Protein AF-A0A2G9TN13-F1 (afdb_monomer)

Radius of gyration: 23.12 Å; Cα contacts (8 Å, |Δi|>4): 54; chains: 1; bounding box: 39×57×58 Å

pLDDT: mean 75.82, std 17.12, range 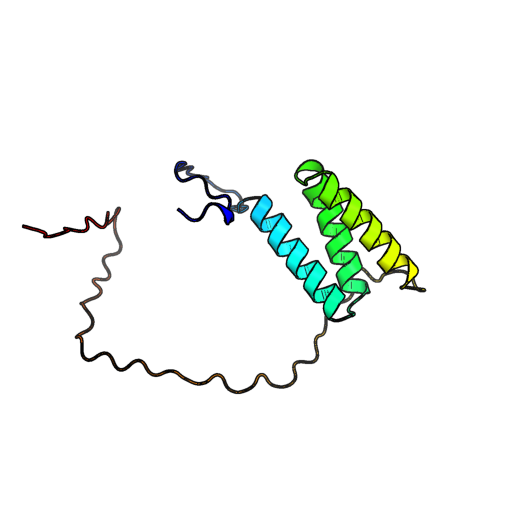[42.62, 96.44]

Solvent-accessible surface area (backbone atoms only — not comparable to full-atom values): 9128 Å² total; per-residue (Å²): 138,72,83,89,69,77,75,73,95,79,74,94,72,88,76,78,92,68,86,83,73,68,63,65,69,58,53,52,49,54,49,50,49,52,21,51,52,27,49,75,67,67,36,57,43,56,18,51,40,41,47,52,50,49,49,74,76,38,52,93,82,44,56,69,70,58,53,52,51,51,52,54,50,47,53,52,53,52,66,71,42,87,58,86,76,54,74,82,66,82,88,80,76,87,76,71,80,75,76,84,76,82,83,81,80,80,88,68,90,67,80,78,74,84,79,79,87,69,93,71,82,81,83,86,76,82,80,79,81,81,89,73,134

Secondary structure (DSSP, 8-state):
--GGG---S-------SS-----HHHHHHHHHHHHHHHHHTT-HHHHHHHHHHHHHHHGGGS-HHHHHHHHHHHHHHHHH--S---TTPPP------PPPPP-------SPPPP-------------------

Organism: Teladorsagia circumcincta (NCBI:txid45464)

Sequence (133 aa):
TLPGYGIKENVREVAQDGVLKGPIQLQIKALHEVYTAASRAELTDAAIRHLCHLIQVYYDDMEPTLANRLFDDLQNLVRIKKTPPQLNQRISVPVEVLPSLAVLQLESSLPRAPIEEDLNDRSTEITVYSGQL

Foldseek 3Di:
DPVVPPDDPDDPDDDPDDPPDPDVVVVLVVLVVQLVVCVVVVVLLSNLLSLVVSCVPCVVVDDPVVNVVSVVVNVVSVVVVPDDRDNPDDDDDPDPDDPDDDDDDDDDPDPDDDDPPDPDDDDDPPPDPPDDD

InterPro domains:
  IPR013935 Trs120/TRAPPC9 [PTHR21512] (1-94)

Nearest PDB structures (foldseek):
  8upa-assembly2_C  TM=8.655E-01  e=6.925E-01  synthetic construct
  5ow5-assembly2_D  TM=5.697E-01  e=2.046E+00  Mus musculus

Structure (mmCIF, N/CA/C/O backbone):
data_AF-A0A2G9TN13-F1
#
_entry.id   AF-A0A2G9TN13-F1
#
loop_
_atom_site.group_PDB
_atom_site.id
_atom_site.type_symbol
_atom_site.label_atom_id
_atom_site.label_alt_id
_atom_site.label_comp_id
_atom_site.label_asym_id
_atom_site.label_entity_id
_atom_site.label_seq_id
_atom_site.pdbx_PDB_ins_code
_atom_site.Cartn_x
_atom_site.Cartn_y
_atom_site.Cartn_z
_atom_site.occupancy
_atom_site.B_iso_or_equiv
_atom_site.auth_seq_id
_atom_site.auth_comp_id
_atom_site.auth_asym_id
_atom_site.auth_atom_id
_atom_site.pdbx_PDB_model_num
ATOM 1 N N . THR A 1 1 ? -5.308 -15.994 25.039 1.00 47.88 1 THR A N 1
ATOM 2 C CA . THR A 1 1 ? -5.814 -14.889 24.200 1.00 47.88 1 THR A CA 1
ATOM 3 C C . THR A 1 1 ? -4.647 -14.289 23.431 1.00 47.88 1 THR A C 1
ATOM 5 O O . THR A 1 1 ? -3.567 -14.189 23.997 1.00 47.88 1 THR A O 1
ATOM 8 N N . LEU A 1 2 ? -4.800 -13.976 22.139 1.00 44.00 2 LEU A N 1
ATOM 9 C CA . LEU A 1 2 ? -3.764 -13.316 21.322 1.00 44.00 2 LEU A CA 1
ATOM 10 C C . LEU A 1 2 ? -4.217 -11.866 21.062 1.00 44.00 2 LEU A C 1
ATOM 12 O O . LEU A 1 2 ? -4.945 -11.618 20.100 1.00 44.00 2 LEU A O 1
ATOM 16 N N . PRO A 1 3 ? -3.821 -10.899 21.915 1.00 53.44 3 PRO A N 1
ATOM 17 C CA . PRO A 1 3 ? -4.345 -9.527 21.900 1.00 53.44 3 PRO A CA 1
ATOM 18 C C . PRO A 1 3 ? -4.043 -8.751 20.609 1.00 53.44 3 PRO A C 1
ATOM 20 O O . PRO A 1 3 ? -4.653 -7.720 20.351 1.00 53.44 3 PRO A O 1
ATOM 23 N N . GLY A 1 4 ? -3.122 -9.247 19.778 1.00 49.56 4 GLY A N 1
ATOM 24 C CA . GLY A 1 4 ? -2.702 -8.601 18.533 1.00 49.56 4 GLY A CA 1
ATOM 25 C C . GLY A 1 4 ? -3.657 -8.756 17.343 1.00 49.56 4 GLY A C 1
ATOM 26 O O . GLY A 1 4 ? -3.375 -8.192 16.290 1.00 49.56 4 GLY A O 1
ATOM 27 N N . TYR A 1 5 ? -4.756 -9.509 17.477 1.00 62.31 5 TYR A N 1
ATOM 28 C CA . TYR A 1 5 ? -5.689 -9.783 16.370 1.00 62.31 5 TYR A CA 1
ATOM 29 C C . TYR A 1 5 ? -7.022 -9.027 16.456 1.00 62.31 5 TYR A C 1
ATOM 31 O O . TYR A 1 5 ? -7.856 -9.167 15.567 1.00 62.31 5 TYR A O 1
ATOM 39 N N . GLY A 1 6 ? -7.245 -8.218 17.499 1.00 57.81 6 GLY A N 1
ATOM 40 C CA . GLY A 1 6 ? -8.431 -7.355 17.591 1.00 57.81 6 GLY A CA 1
ATOM 41 C C . GLY A 1 6 ? -9.776 -8.085 17.719 1.00 57.81 6 GLY A C 1
ATOM 42 O O . GLY A 1 6 ? -10.820 -7.461 17.548 1.00 57.81 6 GLY A O 1
ATOM 43 N N . ILE A 1 7 ? -9.781 -9.384 18.033 1.00 59.34 7 ILE A N 1
ATOM 44 C CA . ILE A 1 7 ? -11.009 -10.155 18.255 1.00 59.34 7 ILE A CA 1
ATOM 45 C C . ILE A 1 7 ? -11.416 -10.006 19.725 1.00 59.34 7 ILE A C 1
ATOM 47 O O . ILE A 1 7 ? -10.721 -10.4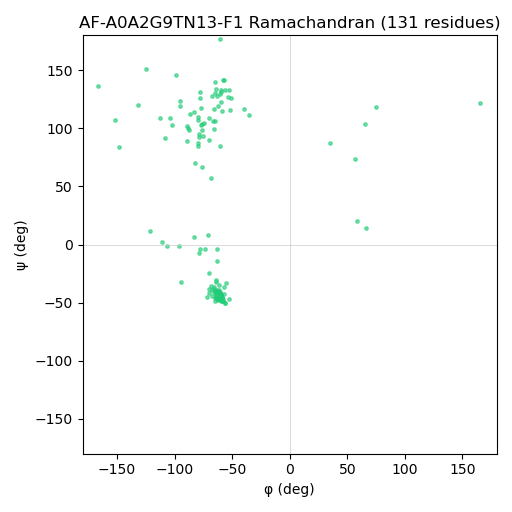89 20.619 1.00 59.34 7 ILE A O 1
ATOM 51 N N . LYS A 1 8 ? -12.538 -9.321 19.981 1.00 59.12 8 LYS A N 1
ATOM 52 C CA . LYS A 1 8 ? -13.179 -9.305 21.303 1.00 59.12 8 LYS A CA 1
ATOM 53 C C . LYS A 1 8 ? -13.954 -10.610 21.478 1.00 59.12 8 LYS A C 1
ATOM 55 O O . LYS A 1 8 ? -14.789 -10.945 20.647 1.00 59.12 8 LYS A O 1
ATOM 60 N N . GLU A 1 9 ? -13.682 -11.329 22.561 1.00 57.03 9 GLU A N 1
ATOM 61 C CA . GLU A 1 9 ? -14.098 -12.725 22.776 1.00 57.03 9 GLU A CA 1
ATOM 62 C C . GLU A 1 9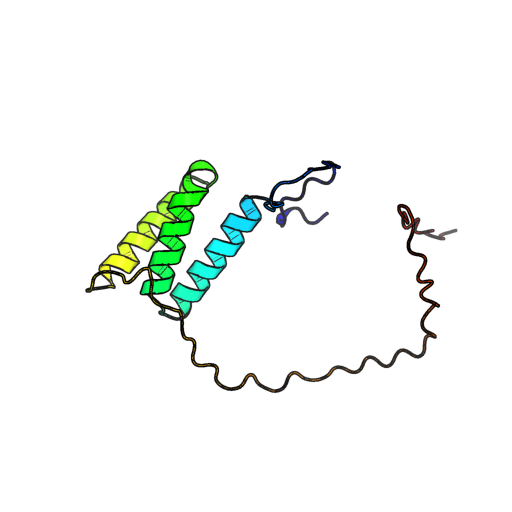 ? -15.602 -12.932 23.033 1.00 57.03 9 GLU A C 1
ATOM 64 O O . GLU A 1 9 ? -16.018 -14.038 23.334 1.00 57.03 9 GLU A O 1
ATOM 69 N N . ASN A 1 10 ? -16.452 -11.913 22.889 1.00 58.41 10 ASN A N 1
ATOM 70 C CA . ASN A 1 10 ? -17.877 -12.035 23.191 1.00 58.41 10 ASN A CA 1
ATOM 71 C C . ASN A 1 10 ? -18.734 -11.133 22.302 1.00 58.41 10 ASN A C 1
ATOM 73 O O . ASN A 1 10 ? -19.115 -10.064 22.761 1.00 58.41 10 ASN A O 1
ATOM 77 N N . VAL A 1 11 ? -19.092 -11.565 21.089 1.00 53.34 11 VAL A N 1
ATOM 78 C CA . VAL A 1 11 ? -20.399 -11.220 20.497 1.00 53.34 11 VAL A CA 1
ATOM 79 C C . VAL A 1 11 ? -20.813 -12.331 19.527 1.00 53.34 11 VAL A C 1
ATOM 81 O O . VAL A 1 11 ? -20.278 -12.459 18.429 1.00 53.34 11 VAL A O 1
ATOM 84 N N . ARG A 1 12 ? -21.796 -13.143 19.927 1.00 53.47 12 ARG A N 1
ATOM 85 C CA . ARG A 1 12 ? -22.652 -13.851 18.970 1.00 53.47 12 ARG A CA 1
ATOM 86 C C . ARG A 1 12 ? -23.544 -12.801 18.312 1.00 53.47 12 ARG A C 1
ATOM 88 O O . ARG A 1 12 ? -24.619 -12.516 18.826 1.00 53.47 12 ARG A O 1
ATOM 95 N N . GLU A 1 13 ? -23.099 -12.217 17.209 1.00 49.72 13 GLU A N 1
ATOM 96 C CA . GLU A 1 13 ? -23.972 -11.425 16.345 1.00 49.72 13 GLU A CA 1
ATOM 97 C C . GLU A 1 13 ? -24.326 -12.273 15.128 1.00 49.72 13 GLU A C 1
ATOM 99 O O . GLU A 1 13 ? -23.527 -12.512 14.225 1.00 49.72 13 GLU A O 1
ATOM 104 N N . VAL A 1 14 ? -25.548 -12.799 15.164 1.00 55.22 14 VAL A N 1
ATOM 105 C CA . VAL A 1 14 ? -26.224 -13.353 13.997 1.00 55.22 14 VAL A CA 1
ATOM 106 C C . VAL A 1 14 ? -26.490 -12.178 13.059 1.00 55.22 14 VAL A C 1
ATOM 108 O O . VAL A 1 14 ? -27.368 -11.366 13.337 1.00 55.22 14 VAL A O 1
ATOM 111 N N . ALA A 1 15 ? -25.738 -12.073 11.965 1.00 45.84 15 ALA A N 1
ATOM 112 C CA . ALA A 1 15 ? -26.031 -11.123 10.898 1.00 45.84 15 ALA A CA 1
ATOM 113 C C . ALA A 1 15 ? -26.653 -11.869 9.713 1.00 45.84 15 ALA A C 1
ATOM 115 O O . ALA A 1 15 ? -26.001 -12.655 9.026 1.00 45.84 15 ALA A O 1
ATOM 116 N N . GLN A 1 16 ? -27.952 -11.631 9.536 1.00 51.72 16 GLN A N 1
ATOM 117 C CA . GLN A 1 16 ? -28.712 -11.931 8.331 1.00 51.72 16 GLN A CA 1
ATOM 118 C C . GLN A 1 16 ? -28.198 -11.070 7.168 1.00 51.72 16 GLN A C 1
ATOM 120 O O . GLN A 1 16 ? -27.901 -9.895 7.354 1.00 51.72 16 GLN A O 1
ATOM 125 N N . ASP A 1 17 ? -28.118 -11.694 5.994 1.00 55.94 17 ASP A N 1
ATOM 126 C CA . ASP A 1 17 ? -28.092 -11.114 4.646 1.00 55.94 17 ASP A CA 1
ATOM 127 C C . ASP A 1 17 ? -27.360 -9.766 4.468 1.00 55.94 17 ASP A C 1
ATOM 129 O O . ASP A 1 17 ? -27.925 -8.676 4.512 1.00 55.94 17 ASP A O 1
ATOM 133 N N . GLY A 1 18 ? -26.054 -9.854 4.232 1.00 48.78 18 GLY A N 1
ATOM 134 C CA . GLY A 1 18 ? -25.188 -8.722 3.928 1.00 48.78 18 GLY A CA 1
ATOM 135 C C . GLY A 1 18 ? -23.747 -9.171 4.082 1.00 48.78 18 GLY A C 1
ATOM 136 O O . GLY A 1 18 ? -23.384 -9.684 5.134 1.00 48.78 18 GLY A O 1
ATOM 137 N N . VAL A 1 19 ? -22.949 -9.060 3.016 1.00 54.66 19 VAL A N 1
ATOM 138 C CA . VAL A 1 19 ? -21.543 -9.499 2.943 1.00 54.66 19 VAL A CA 1
ATOM 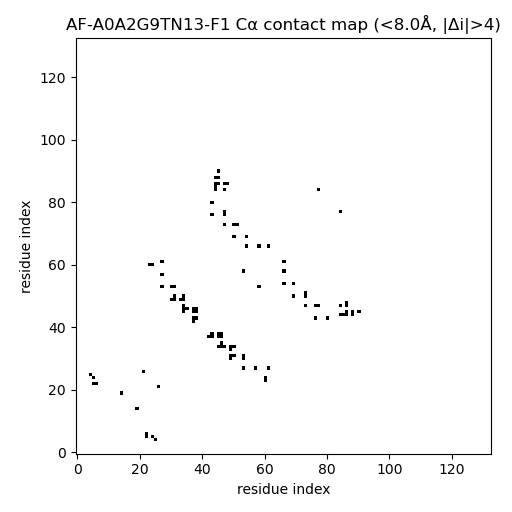139 C C . VAL A 1 19 ? -20.846 -9.287 4.289 1.00 54.66 19 VAL A C 1
ATOM 141 O O . VAL A 1 19 ? -20.659 -8.143 4.699 1.00 54.66 19 VAL A O 1
ATOM 144 N N . LEU A 1 20 ? -20.495 -10.385 4.973 1.00 56.22 20 LEU A N 1
ATOM 145 C CA . LEU A 1 20 ? -19.807 -10.384 6.265 1.00 56.22 20 LEU A CA 1
ATOM 146 C C . LEU A 1 20 ? -18.448 -9.690 6.103 1.00 56.22 20 LEU A C 1
ATOM 148 O O . LEU A 1 20 ? -17.427 -10.324 5.838 1.00 56.22 20 LEU A O 1
ATOM 152 N N . LYS A 1 21 ? -18.430 -8.360 6.204 1.00 60.56 21 LYS A N 1
ATOM 153 C CA . LYS A 1 21 ? -17.200 -7.581 6.256 1.00 60.56 21 LYS A CA 1
ATOM 154 C C . LYS A 1 21 ? -16.505 -7.956 7.560 1.00 60.56 21 LYS A C 1
ATOM 156 O O . LYS A 1 21 ? -17.047 -7.740 8.639 1.00 60.56 21 LYS A O 1
ATOM 161 N N . GLY A 1 22 ? -15.320 -8.555 7.449 1.00 72.44 22 GLY A N 1
ATOM 162 C CA . GLY A 1 22 ? -14.498 -8.896 8.608 1.00 72.44 22 GLY A CA 1
ATOM 163 C C . GLY A 1 22 ? -14.101 -7.654 9.419 1.00 72.44 22 GLY A C 1
ATOM 164 O O . GLY A 1 22 ? -14.392 -6.528 9.012 1.00 72.44 22 GLY A O 1
ATOM 165 N N . PRO A 1 23 ? -13.393 -7.813 10.546 1.00 88.62 23 PRO A N 1
ATOM 166 C CA . PRO A 1 23 ? -12.959 -6.682 11.363 1.00 88.62 23 PRO A CA 1
ATOM 167 C C . PRO A 1 23 ? -12.248 -5.616 10.519 1.00 88.62 23 PRO A C 1
ATOM 169 O O . PRO A 1 23 ? -11.297 -5.929 9.803 1.00 88.62 23 PRO A O 1
ATOM 172 N N . ILE A 1 24 ? -12.698 -4.360 10.583 1.00 89.06 24 ILE A N 1
ATOM 173 C CA . ILE A 1 24 ? -12.205 -3.289 9.698 1.00 89.06 24 ILE A CA 1
ATOM 174 C C . ILE A 1 24 ? -10.688 -3.093 9.800 1.00 89.06 24 ILE A C 1
ATOM 176 O O . ILE A 1 24 ? -10.002 -2.941 8.796 1.00 89.06 24 ILE A O 1
ATOM 180 N N . GLN A 1 25 ? -10.141 -3.245 11.006 1.00 88.88 25 GLN A N 1
ATOM 181 C CA . GLN A 1 25 ? -8.704 -3.176 11.264 1.00 88.88 25 GLN A CA 1
ATOM 182 C C . GLN A 1 25 ? -7.922 -4.300 10.564 1.00 88.88 25 GLN A C 1
ATOM 184 O O . GLN A 1 25 ? -6.799 -4.085 10.110 1.00 88.88 25 GLN A O 1
ATOM 189 N N . LEU A 1 26 ? -8.521 -5.487 10.409 1.00 90.12 26 LEU A N 1
ATOM 190 C CA . LEU A 1 26 ? -7.924 -6.576 9.635 1.00 90.12 26 LEU A CA 1
ATOM 191 C C . LEU A 1 26 ? -7.930 -6.253 8.137 1.00 90.12 26 LEU A C 1
ATOM 193 O O . LEU A 1 26 ? -6.951 -6.542 7.456 1.00 90.12 26 LEU A O 1
ATOM 197 N N . GLN A 1 27 ? -8.993 -5.617 7.636 1.00 92.12 27 GLN A N 1
ATOM 198 C CA . GLN A 1 27 ? -9.074 -5.180 6.237 1.00 92.12 27 GLN A CA 1
ATOM 199 C C . GLN A 1 27 ? -8.024 -4.102 5.927 1.00 92.12 27 GLN A C 1
ATOM 201 O O . GLN A 1 27 ? -7.294 -4.232 4.944 1.00 92.12 27 GLN A O 1
ATOM 206 N N . ILE A 1 28 ? -7.892 -3.096 6.800 1.00 92.06 28 ILE A N 1
ATOM 207 C CA . ILE A 1 28 ? 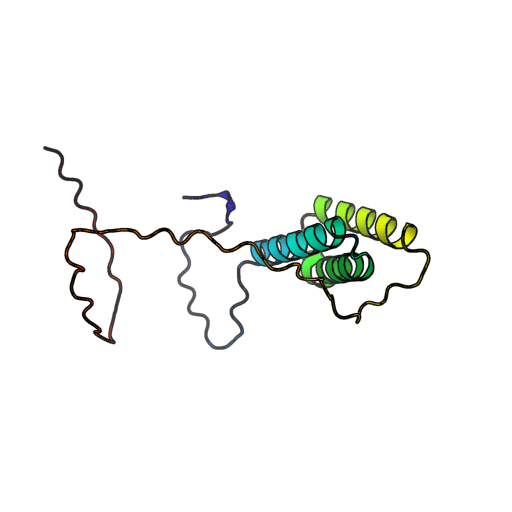-6.860 -2.049 6.716 1.00 92.06 28 ILE A CA 1
ATOM 208 C C . ILE A 1 28 ? -5.468 -2.684 6.690 1.00 92.06 28 ILE A C 1
ATOM 210 O O . ILE A 1 28 ? -4.671 -2.389 5.799 1.00 92.06 28 ILE A O 1
ATOM 214 N N . LYS A 1 29 ? -5.183 -3.596 7.629 1.00 92.38 29 LYS A N 1
ATOM 215 C CA . LYS A 1 29 ? -3.882 -4.265 7.719 1.00 92.38 29 LYS A CA 1
ATOM 216 C C . LYS A 1 29 ? -3.579 -5.112 6.482 1.00 92.38 29 LYS A C 1
ATOM 218 O O . LYS A 1 29 ? -2.497 -4.983 5.918 1.00 92.38 29 LYS A O 1
ATOM 223 N N . ALA A 1 30 ? -4.532 -5.926 6.032 1.00 91.81 30 ALA A N 1
ATOM 224 C CA . ALA A 1 30 ? -4.366 -6.757 4.843 1.00 91.81 30 ALA A CA 1
ATOM 225 C C . ALA A 1 30 ? -4.092 -5.902 3.596 1.00 91.81 30 ALA A C 1
ATOM 227 O O . ALA A 1 30 ? -3.174 -6.183 2.828 1.00 91.81 30 ALA A O 1
ATOM 228 N N . LEU A 1 31 ? -4.840 -4.811 3.414 1.00 93.25 31 LEU A N 1
ATOM 229 C CA . LEU A 1 31 ? -4.643 -3.916 2.277 1.00 93.25 31 LEU A CA 1
ATOM 230 C C . LEU A 1 31 ? -3.312 -3.146 2.366 1.00 93.25 31 LEU A C 1
ATOM 232 O O . LEU A 1 31 ? -2.644 -2.954 1.348 1.00 93.25 31 LEU A O 1
ATOM 236 N N . HIS A 1 32 ? -2.883 -2.767 3.571 1.00 94.88 32 HIS A N 1
ATOM 237 C CA . HIS A 1 32 ? -1.565 -2.175 3.804 1.00 94.88 32 HIS A CA 1
ATOM 238 C C . HIS A 1 32 ? -0.425 -3.149 3.467 1.00 94.88 32 HIS A C 1
ATOM 240 O O . HIS A 1 32 ? 0.590 -2.750 2.890 1.00 94.88 32 HIS A O 1
ATOM 246 N N . GLU A 1 33 ? -0.578 -4.435 3.787 1.00 95.50 33 GLU A N 1
ATOM 247 C CA . GLU A 1 33 ? 0.384 -5.474 3.406 1.00 95.50 33 GLU A CA 1
ATOM 248 C C . GLU A 1 33 ? 0.462 -5.641 1.883 1.00 95.50 33 GLU A C 1
ATOM 250 O O . GLU A 1 33 ? 1.566 -5.713 1.342 1.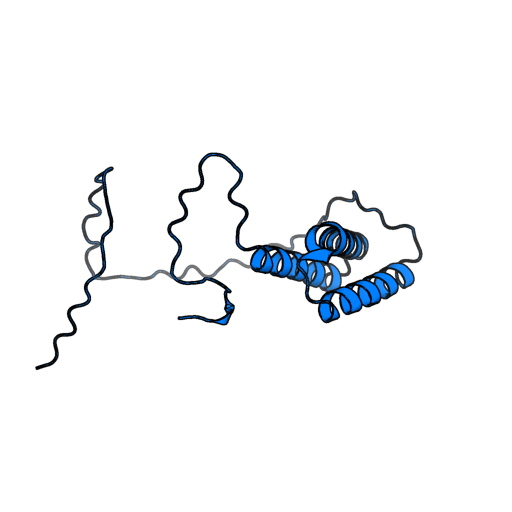00 95.50 33 GLU A O 1
ATOM 255 N N . VAL A 1 34 ? -0.674 -5.598 1.174 1.00 94.69 34 VAL A N 1
ATOM 256 C CA . VAL A 1 34 ? -0.708 -5.616 -0.302 1.00 94.69 34 VAL A CA 1
ATOM 257 C C . VAL A 1 34 ? 0.021 -4.406 -0.892 1.00 94.69 34 VAL A C 1
ATOM 259 O O . VAL A 1 34 ? 0.848 -4.566 -1.791 1.00 94.69 34 VAL A O 1
ATOM 262 N N . TYR A 1 35 ? -0.229 -3.204 -0.364 1.00 94.88 35 TYR A N 1
ATOM 263 C CA . TYR A 1 35 ? 0.526 -2.000 -0.728 1.00 94.88 35 TYR A CA 1
ATOM 264 C C . TYR A 1 35 ? 2.035 -2.195 -0.503 1.00 94.88 35 TYR A C 1
ATOM 266 O O . TYR A 1 35 ? 2.837 -1.972 -1.412 1.00 94.88 35 TYR A O 1
ATOM 274 N N . THR A 1 36 ? 2.419 -2.661 0.687 1.00 95.38 36 THR A N 1
ATOM 275 C CA . THR A 1 36 ? 3.824 -2.857 1.068 1.00 95.38 36 THR A CA 1
ATOM 276 C C . THR A 1 36 ? 4.507 -3.866 0.144 1.00 95.38 36 THR A C 1
ATOM 278 O O . THR A 1 36 ? 5.638 -3.645 -0.288 1.00 95.38 36 THR A O 1
ATOM 281 N N . ALA A 1 37 ? 3.822 -4.960 -0.196 1.00 94.56 37 ALA A N 1
ATOM 282 C CA . ALA A 1 37 ? 4.318 -5.969 -1.122 1.00 94.56 37 ALA A CA 1
ATOM 283 C C . ALA A 1 37 ? 4.502 -5.404 -2.538 1.00 94.56 37 ALA A C 1
ATOM 285 O O . ALA A 1 37 ? 5.560 -5.597 -3.133 1.00 94.56 37 ALA A O 1
ATOM 286 N N . ALA A 1 38 ? 3.522 -4.654 -3.055 1.00 93.06 38 ALA A N 1
ATOM 287 C CA . ALA A 1 38 ? 3.621 -4.009 -4.365 1.00 93.06 38 ALA A CA 1
ATOM 288 C C . ALA A 1 38 ? 4.771 -2.991 -4.424 1.00 93.06 38 ALA A C 1
ATOM 290 O O . ALA A 1 38 ? 5.501 -2.946 -5.412 1.00 93.06 38 ALA A O 1
ATOM 291 N N . SER A 1 39 ? 4.959 -2.215 -3.352 1.00 93.25 39 SER A N 1
ATOM 292 C CA . SER A 1 39 ? 6.060 -1.256 -3.220 1.00 93.25 39 SER A CA 1
ATOM 293 C C . SER A 1 39 ? 7.424 -1.958 -3.236 1.00 93.25 39 SER A C 1
ATOM 295 O O . SER A 1 39 ? 8.306 -1.581 -4.005 1.00 93.25 39 SER A O 1
ATOM 297 N N . ARG A 1 40 ? 7.574 -3.052 -2.474 1.00 94.06 40 ARG A N 1
ATOM 298 C CA . ARG A 1 40 ? 8.799 -3.877 -2.453 1.00 94.06 40 ARG A CA 1
ATOM 299 C C . ARG A 1 40 ? 9.097 -4.564 -3.783 1.00 94.06 40 ARG A C 1
ATOM 301 O O . ARG A 1 40 ? 10.259 -4.791 -4.087 1.00 94.06 40 ARG A O 1
ATOM 308 N N . ALA A 1 41 ? 8.064 -4.902 -4.549 1.00 91.44 41 ALA A N 1
ATOM 309 C CA . ALA A 1 41 ? 8.193 -5.483 -5.881 1.00 91.44 41 ALA A CA 1
ATOM 310 C C . ALA A 1 41 ? 8.420 -4.429 -6.984 1.00 91.44 41 ALA A C 1
ATOM 312 O O . ALA A 1 41 ? 8.373 -4.772 -8.162 1.00 91.44 41 ALA A O 1
ATOM 313 N N . GLU A 1 42 ? 8.602 -3.153 -6.620 1.00 90.94 42 GLU A N 1
ATOM 314 C CA . GLU A 1 42 ? 8.784 -2.024 -7.545 1.00 90.94 42 GLU A CA 1
ATOM 315 C C . GLU A 1 42 ? 7.617 -1.831 -8.535 1.00 90.94 42 GLU A C 1
ATOM 317 O O . GLU A 1 42 ? 7.725 -1.140 -9.549 1.00 90.94 42 GLU A O 1
ATOM 322 N N . LEU A 1 43 ? 6.442 -2.376 -8.212 1.00 91.38 43 LEU A N 1
ATOM 323 C CA . LEU A 1 43 ? 5.223 -2.228 -9.001 1.00 91.38 43 LEU A CA 1
ATOM 324 C C . LEU A 1 43 ? 4.553 -0.889 -8.668 1.00 91.38 43 LEU A C 1
ATOM 326 O O . LEU A 1 43 ? 3.501 -0.842 -8.027 1.00 91.38 43 LEU A O 1
ATOM 330 N N . THR A 1 44 ? 5.170 0.219 -9.090 1.00 91.81 44 THR A N 1
ATOM 331 C CA . THR A 1 44 ? 4.796 1.579 -8.659 1.00 91.81 44 THR A CA 1
ATOM 332 C C . THR A 1 44 ? 3.330 1.922 -8.945 1.00 91.81 44 THR A C 1
ATOM 334 O O . THR A 1 44 ? 2.645 2.465 -8.080 1.00 91.81 44 THR A O 1
ATOM 337 N N . ASP A 1 45 ? 2.811 1.570 -10.126 1.00 90.81 45 ASP A N 1
ATOM 338 C CA . ASP A 1 45 ? 1.403 1.791 -10.494 1.00 90.81 45 ASP A CA 1
ATOM 339 C C . ASP A 1 45 ? 0.423 1.050 -9.572 1.00 90.81 45 ASP A C 1
ATOM 341 O O . ASP A 1 45 ? -0.621 1.588 -9.196 1.00 90.81 45 ASP A O 1
ATOM 345 N N . ALA A 1 46 ? 0.769 -0.178 -9.182 1.00 91.62 46 ALA A N 1
ATOM 346 C CA . ALA A 1 46 ? -0.028 -0.972 -8.258 1.00 91.62 46 ALA A CA 1
ATOM 347 C C . ALA A 1 46 ? 0.060 -0.416 -6.834 1.00 91.62 46 ALA A C 1
ATOM 349 O O . ALA A 1 46 ? -0.970 -0.248 -6.187 1.00 91.62 46 ALA A O 1
ATOM 350 N N . ALA A 1 47 ? 1.263 -0.071 -6.366 1.00 94.56 47 ALA A N 1
ATOM 351 C CA . ALA A 1 47 ? 1.473 0.507 -5.042 1.00 94.56 47 ALA A CA 1
ATOM 352 C C . ALA A 1 47 ? 0.668 1.804 -4.858 1.00 94.56 47 ALA A C 1
ATOM 354 O O . ALA A 1 47 ? -0.083 1.919 -3.891 1.00 94.56 47 ALA A O 1
ATOM 355 N N . ILE A 1 48 ? 0.736 2.727 -5.829 1.00 94.19 48 ILE A N 1
ATOM 356 C CA . ILE A 1 48 ? -0.046 3.975 -5.820 1.00 94.19 48 ILE A CA 1
ATOM 357 C C . ILE A 1 48 ? -1.544 3.672 -5.770 1.00 94.19 48 ILE A C 1
ATOM 359 O O . ILE A 1 48 ? -2.265 4.246 -4.961 1.00 94.19 48 ILE A O 1
ATOM 363 N N . ARG A 1 49 ? -2.024 2.740 -6.596 1.00 93.69 49 ARG A N 1
ATOM 364 C CA . ARG A 1 49 ? -3.441 2.361 -6.631 1.00 93.69 49 ARG A CA 1
ATOM 365 C C . ARG A 1 49 ? -3.928 1.781 -5.309 1.00 93.69 49 ARG A C 1
ATOM 367 O O . ARG A 1 49 ? -4.989 2.179 -4.835 1.00 93.69 49 ARG A O 1
ATOM 374 N N . HIS A 1 50 ? -3.178 0.848 -4.725 1.00 94.56 50 HIS A N 1
ATOM 375 C CA . HIS A 1 50 ? -3.532 0.239 -3.443 1.00 94.56 50 HIS A CA 1
ATOM 376 C C . HIS A 1 50 ? -3.542 1.275 -2.324 1.00 94.56 50 HIS A C 1
ATOM 378 O O . HIS A 1 50 ? -4.457 1.273 -1.505 1.00 94.56 50 HIS A O 1
ATOM 384 N N . LEU A 1 51 ? -2.584 2.199 -2.336 1.00 95.12 51 LEU A N 1
ATOM 385 C CA . LEU A 1 51 ? -2.490 3.250 -1.338 1.00 95.12 51 LEU A CA 1
ATOM 386 C C . LEU A 1 51 ? -3.613 4.294 -1.484 1.00 95.12 51 LEU A C 1
ATOM 388 O O . LEU A 1 51 ? -4.242 4.649 -0.490 1.00 95.12 51 LEU A O 1
ATOM 392 N N . CYS A 1 52 ? -3.960 4.704 -2.711 1.00 94.19 52 CYS A N 1
ATOM 393 C CA . CYS A 1 52 ? -5.136 5.546 -2.956 1.00 94.19 52 CYS A CA 1
ATOM 394 C C . CYS A 1 52 ? -6.429 4.867 -2.490 1.00 94.19 52 CYS A C 1
ATOM 396 O O . CYS A 1 52 ? -7.253 5.512 -1.850 1.00 94.19 52 CYS A O 1
ATOM 398 N N . HIS A 1 53 ? -6.599 3.574 -2.778 1.00 93.94 53 HIS A N 1
ATOM 399 C CA . HIS A 1 53 ? -7.776 2.826 -2.339 1.00 93.94 53 HIS A CA 1
ATOM 400 C C . HIS A 1 53 ? -7.858 2.732 -0.810 1.00 93.94 53 HIS A C 1
ATOM 402 O O . HIS A 1 53 ? -8.924 2.947 -0.238 1.00 93.94 53 HIS A O 1
ATOM 408 N N . LEU A 1 54 ? -6.729 2.455 -0.153 1.00 94.44 54 LEU A N 1
ATOM 409 C CA . LEU A 1 54 ? -6.633 2.360 1.301 1.00 94.44 54 LEU A CA 1
ATOM 410 C C . LEU A 1 54 ? -7.050 3.671 1.978 1.00 94.44 54 LEU A C 1
ATOM 412 O O . LEU A 1 54 ? -7.892 3.649 2.871 1.00 94.44 54 LEU A O 1
ATOM 416 N N . ILE A 1 55 ? -6.520 4.804 1.511 1.00 94.50 55 ILE A N 1
ATOM 417 C CA . ILE A 1 55 ? -6.894 6.126 2.026 1.00 94.50 55 ILE A CA 1
ATOM 418 C C . ILE A 1 55 ? -8.368 6.415 1.717 1.00 94.50 55 ILE A C 1
ATOM 420 O O . ILE A 1 55 ? -9.117 6.778 2.611 1.00 94.50 55 ILE A O 1
ATOM 424 N N . GLN A 1 56 ? -8.816 6.218 0.475 1.00 93.31 56 GLN A N 1
ATOM 425 C CA . GLN A 1 56 ? -10.174 6.587 0.064 1.00 93.31 56 GLN A CA 1
ATOM 426 C C . GLN A 1 56 ? -11.268 5.837 0.835 1.00 93.31 56 GLN A C 1
ATOM 428 O O . GLN A 1 56 ? -12.335 6.399 1.065 1.00 93.31 56 GLN A O 1
ATOM 433 N N . VAL A 1 57 ? -11.030 4.572 1.185 1.00 93.06 57 VAL A N 1
ATOM 434 C CA . VAL A 1 57 ? -12.050 3.721 1.814 1.00 93.06 57 VAL A CA 1
ATOM 435 C C . VAL A 1 57 ? -11.971 3.735 3.337 1.00 93.06 57 VAL A C 1
ATOM 437 O O . VAL A 1 57 ? -13.009 3.605 3.974 1.00 93.06 57 VAL A O 1
ATOM 440 N N . TYR A 1 58 ? -10.777 3.886 3.917 1.00 94.06 58 TYR A N 1
ATOM 441 C CA . TYR A 1 58 ? -10.564 3.666 5.352 1.00 94.06 58 TYR A CA 1
ATOM 442 C C . TYR A 1 58 ? -10.014 4.879 6.109 1.00 94.06 58 TYR A C 1
ATOM 444 O O . TYR A 1 58 ? -9.598 4.718 7.251 1.00 94.06 58 TYR A O 1
ATOM 452 N N . TYR A 1 59 ? -9.981 6.076 5.511 1.00 93.88 59 TYR A N 1
ATOM 453 C CA . TYR A 1 59 ? -9.432 7.274 6.165 1.00 93.88 59 TYR A CA 1
ATOM 454 C C . TYR A 1 59 ? -10.038 7.538 7.552 1.00 93.88 59 TYR A C 1
ATOM 456 O O . TYR A 1 59 ? -9.291 7.751 8.504 1.00 93.88 59 TYR A O 1
ATOM 464 N N . ASP A 1 60 ? -11.365 7.461 7.675 1.00 93.25 60 ASP A N 1
ATOM 465 C CA . ASP A 1 60 ? -12.078 7.759 8.925 1.00 93.25 60 ASP A CA 1
ATOM 466 C C . ASP A 1 60 ? -11.838 6.705 10.023 1.00 93.25 60 ASP A C 1
ATOM 468 O O . ASP A 1 60 ? -11.923 7.007 11.213 1.00 93.25 60 ASP A O 1
ATOM 472 N N . ASP A 1 61 ? -11.497 5.475 9.632 1.00 90.44 61 ASP A N 1
ATOM 473 C CA . ASP A 1 61 ? -11.256 4.337 10.529 1.00 90.44 61 ASP A CA 1
ATOM 474 C C . ASP A 1 61 ? -9.766 4.129 10.862 1.00 90.44 61 ASP A C 1
ATOM 476 O O . ASP A 1 61 ? -9.394 3.199 11.593 1.00 90.44 61 ASP A O 1
ATOM 480 N N . MET A 1 62 ? -8.894 4.968 10.299 1.00 90.44 62 MET A N 1
ATOM 481 C CA . MET A 1 62 ? -7.446 4.854 10.403 1.00 90.44 62 MET A CA 1
ATOM 482 C C . MET A 1 62 ? -6.875 5.783 11.474 1.00 90.44 62 MET A C 1
ATOM 484 O O . MET A 1 62 ? -7.330 6.907 11.672 1.00 90.44 62 MET A O 1
ATOM 488 N N . GLU A 1 63 ? -5.808 5.341 12.146 1.00 90.94 63 GLU A N 1
ATOM 489 C CA . GLU A 1 63 ? -5.062 6.222 13.043 1.00 90.94 63 GLU A CA 1
ATOM 490 C C . GLU A 1 63 ? -4.496 7.431 12.264 1.00 90.94 63 GLU A C 1
ATOM 492 O O . GLU A 1 63 ? -3.847 7.235 11.229 1.00 90.94 63 GLU A O 1
ATOM 497 N N . PRO A 1 64 ? -4.643 8.675 12.765 1.00 92.12 64 PRO A N 1
ATOM 498 C CA . PRO A 1 64 ? -4.150 9.866 12.073 1.00 92.12 64 PRO A CA 1
ATOM 499 C C . PRO A 1 64 ? -2.657 9.812 11.733 1.00 92.12 64 PRO A C 1
ATOM 501 O O . PRO A 1 64 ? -2.226 10.331 10.704 1.00 92.12 64 PRO A O 1
ATOM 504 N N . THR A 1 65 ? -1.842 9.173 12.578 1.00 93.44 65 THR A N 1
ATOM 505 C CA . THR A 1 65 ? -0.402 9.034 12.321 1.00 93.44 65 THR A CA 1
ATOM 506 C C . THR A 1 65 ? -0.122 8.121 11.126 1.00 93.44 65 THR A C 1
ATOM 508 O O . THR A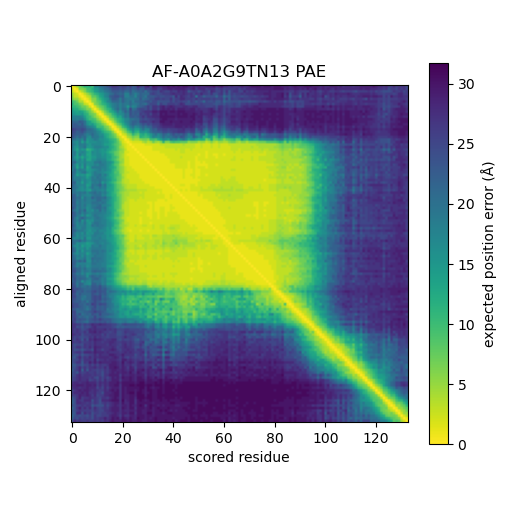 1 65 ? 0.751 8.437 10.317 1.00 93.44 65 THR A O 1
ATOM 511 N N . LEU A 1 66 ? -0.880 7.030 10.973 1.00 91.19 66 LEU A N 1
ATOM 512 C CA . LEU A 1 66 ? -0.779 6.128 9.832 1.00 91.19 66 LEU A CA 1
ATOM 513 C C . LEU A 1 66 ? -1.255 6.823 8.555 1.00 91.19 66 LEU A C 1
ATOM 515 O O . LEU A 1 66 ? -0.554 6.766 7.549 1.00 91.19 66 LEU A O 1
ATOM 519 N N . ALA A 1 67 ? -2.377 7.544 8.610 1.00 92.81 67 ALA A N 1
ATOM 520 C CA . ALA A 1 67 ? -2.893 8.283 7.461 1.00 92.81 67 ALA A CA 1
ATOM 521 C C . ALA A 1 67 ? -1.871 9.304 6.932 1.00 92.81 67 ALA A C 1
ATOM 523 O O . ALA A 1 67 ? -1.588 9.323 5.736 1.00 92.81 67 ALA A O 1
ATOM 524 N N . ASN A 1 68 ? -1.252 10.090 7.821 1.00 94.62 68 ASN A N 1
ATOM 525 C CA . ASN A 1 68 ? -0.206 11.047 7.443 1.00 94.62 68 ASN A CA 1
ATOM 526 C C . ASN A 1 68 ? 0.992 10.363 6.768 1.00 94.62 68 ASN A C 1
ATOM 528 O O . ASN A 1 68 ? 1.426 10.803 5.707 1.00 94.62 68 ASN A O 1
ATOM 532 N N . ARG A 1 69 ? 1.466 9.237 7.320 1.00 95.56 69 ARG A N 1
ATOM 533 C CA . ARG A 1 69 ? 2.548 8.455 6.697 1.00 95.56 69 ARG A CA 1
ATOM 534 C C . ARG A 1 69 ? 2.170 7.949 5.307 1.00 95.56 69 ARG A C 1
ATOM 536 O O . ARG A 1 69 ? 2.993 8.007 4.402 1.00 95.56 69 ARG A O 1
ATOM 543 N N . LEU A 1 70 ? 0.933 7.487 5.116 1.00 94.75 70 LEU A N 1
ATOM 544 C CA . LEU A 1 70 ? 0.471 7.041 3.801 1.00 94.75 70 LEU A CA 1
ATOM 545 C C . LEU A 1 70 ? 0.405 8.195 2.794 1.00 94.75 70 LEU A C 1
ATOM 547 O O . LEU A 1 70 ? 0.735 7.995 1.628 1.00 94.75 70 LEU A O 1
ATOM 551 N N . PHE A 1 71 ? 0.030 9.407 3.214 1.00 96.12 71 PHE A N 1
ATOM 552 C CA . PHE A 1 71 ? 0.103 10.577 2.334 1.00 96.12 71 PHE A CA 1
ATOM 553 C C . PHE A 1 71 ? 1.541 10.921 1.938 1.00 96.12 71 PHE A C 1
ATOM 555 O O . PHE A 1 71 ? 1.787 11.198 0.761 1.00 96.12 71 PHE A O 1
ATOM 562 N N . ASP A 1 72 ? 2.488 10.860 2.875 1.00 96.44 72 ASP A N 1
ATOM 563 C CA . ASP A 1 72 ? 3.910 11.073 2.580 1.00 96.44 72 ASP A CA 1
ATOM 564 C C . ASP A 1 72 ? 4.436 10.018 1.592 1.00 96.44 72 ASP A C 1
ATOM 566 O O . ASP A 1 72 ? 5.095 10.345 0.599 1.00 96.44 72 ASP A O 1
ATOM 570 N N . ASP A 1 73 ? 4.083 8.749 1.806 1.00 95.06 73 ASP A N 1
ATOM 571 C CA . ASP A 1 73 ? 4.403 7.647 0.899 1.00 95.06 73 ASP A CA 1
ATOM 572 C C . ASP A 1 73 ? 3.805 7.868 -0.500 1.00 95.06 73 ASP A C 1
ATOM 574 O O . ASP A 1 73 ? 4.497 7.683 -1.506 1.00 95.06 73 ASP A O 1
ATOM 578 N N . LEU A 1 74 ? 2.550 8.332 -0.589 1.00 94.19 74 LEU A N 1
ATOM 579 C CA . LEU A 1 74 ? 1.904 8.656 -1.863 1.00 94.19 74 LEU A CA 1
ATOM 580 C C . LEU A 1 74 ? 2.675 9.732 -2.621 1.00 94.19 74 LEU A C 1
ATOM 582 O O . LEU A 1 74 ? 2.952 9.577 -3.812 1.00 94.19 74 LEU A O 1
ATOM 586 N N . GLN A 1 75 ? 3.028 10.821 -1.934 1.00 93.62 75 GLN A N 1
ATOM 587 C CA . GLN A 1 75 ? 3.787 11.918 -2.528 1.00 93.62 75 GLN A CA 1
ATOM 588 C C . GLN A 1 75 ? 5.144 11.430 -3.037 1.00 93.62 75 GLN A C 1
ATOM 590 O O . GLN A 1 75 ? 5.547 11.770 -4.153 1.00 93.62 75 GLN A O 1
ATOM 595 N N . ASN A 1 76 ? 5.823 10.587 -2.258 1.00 93.94 76 ASN A N 1
ATOM 596 C CA . ASN A 1 76 ? 7.098 10.001 -2.651 1.00 93.94 76 ASN A CA 1
ATOM 597 C C . ASN A 1 76 ? 6.961 9.118 -3.898 1.00 93.94 76 ASN A C 1
ATOM 599 O O . ASN A 1 76 ? 7.726 9.296 -4.850 1.00 93.94 76 ASN A O 1
ATOM 603 N N . LEU A 1 77 ? 5.971 8.223 -3.937 1.00 91.88 77 LEU A N 1
ATOM 604 C CA . LEU A 1 77 ? 5.738 7.328 -5.075 1.00 91.88 77 LEU A CA 1
ATOM 605 C C . LEU A 1 77 ? 5.360 8.093 -6.344 1.00 91.88 77 LEU A C 1
ATOM 607 O O . LEU A 1 77 ? 5.902 7.814 -7.414 1.00 91.88 77 LEU A O 1
ATOM 611 N N . VAL A 1 78 ? 4.482 9.092 -6.234 1.00 90.44 78 VAL A N 1
ATOM 612 C CA . VAL A 1 78 ? 4.093 9.943 -7.368 1.00 90.44 78 VAL A CA 1
ATOM 613 C C . VAL A 1 78 ? 5.279 10.772 -7.862 1.00 90.44 78 VAL A C 1
ATOM 615 O O . VAL A 1 78 ? 5.460 10.907 -9.066 1.00 90.44 78 VAL A O 1
ATOM 618 N N . ARG A 1 79 ? 6.142 11.274 -6.970 1.00 90.56 79 ARG A N 1
ATOM 619 C CA . ARG A 1 79 ? 7.352 12.012 -7.367 1.00 90.56 79 ARG A CA 1
ATOM 620 C C . ARG A 1 79 ? 8.356 11.128 -8.109 1.00 90.56 79 ARG A C 1
ATOM 622 O O . ARG A 1 79 ? 8.976 11.583 -9.069 1.00 90.56 79 ARG A O 1
ATOM 629 N N . ILE A 1 80 ? 8.539 9.883 -7.662 1.00 88.44 80 ILE A N 1
ATOM 630 C CA . ILE A 1 80 ? 9.398 8.899 -8.342 1.00 88.44 80 ILE A CA 1
ATOM 631 C C . ILE A 1 80 ? 8.825 8.585 -9.727 1.00 88.44 80 ILE A C 1
ATOM 633 O O . ILE A 1 80 ? 9.556 8.493 -10.719 1.00 88.44 80 ILE A O 1
ATOM 637 N N . LYS A 1 81 ? 7.500 8.469 -9.806 1.00 83.25 81 LYS A N 1
ATOM 638 C CA . LYS A 1 81 ? 6.788 8.174 -11.036 1.00 83.25 81 LYS A CA 1
ATOM 639 C C . LYS A 1 81 ? 6.646 9.421 -11.910 1.00 83.25 81 LYS A C 1
ATOM 641 O O . LYS A 1 81 ? 5.672 10.157 -11.861 1.00 83.25 81 LYS A O 1
ATOM 646 N N . LYS A 1 82 ? 7.609 9.611 -12.811 1.00 77.56 82 LYS A N 1
ATOM 647 C CA . LYS A 1 82 ? 7.641 10.722 -13.785 1.00 77.56 82 LYS A CA 1
ATOM 648 C C . LYS A 1 82 ? 6.487 10.722 -14.805 1.00 77.56 82 LYS A C 1
ATOM 650 O O . LYS A 1 82 ? 6.415 11.623 -15.635 1.00 77.56 82 LYS A O 1
ATOM 655 N N . THR A 1 83 ? 5.620 9.710 -14.785 1.00 82.38 83 THR A N 1
ATOM 656 C CA . THR A 1 83 ? 4.481 9.548 -15.694 1.00 82.38 83 THR A CA 1
ATOM 657 C C . THR A 1 83 ? 3.176 9.384 -14.914 1.00 82.38 83 THR A C 1
ATOM 659 O O . THR A 1 83 ? 3.189 8.830 -13.811 1.00 82.38 83 THR A O 1
ATOM 662 N N . PRO A 1 84 ? 2.025 9.795 -15.479 1.00 80.50 84 PRO A N 1
ATOM 663 C CA . PRO A 1 84 ? 0.733 9.612 -14.826 1.00 80.50 84 PRO A CA 1
ATOM 664 C C . PRO A 1 84 ? 0.504 8.145 -14.408 1.00 80.50 84 PRO A C 1
ATOM 666 O O . PRO A 1 84 ? 0.792 7.237 -15.195 1.00 80.50 84 PRO A O 1
ATOM 669 N N . PRO A 1 85 ? 0.046 7.867 -13.175 1.00 79.00 85 PRO A N 1
ATOM 670 C CA . PRO A 1 85 ? -0.253 6.510 -12.725 1.00 79.00 85 PRO A CA 1
ATOM 671 C C . PRO A 1 85 ? -1.418 5.872 -13.496 1.00 79.00 85 PRO A C 1
ATOM 673 O O . PRO A 1 85 ? -2.491 6.453 -13.629 1.00 79.00 85 PRO A O 1
ATOM 676 N N . GLN A 1 86 ? -1.206 4.650 -13.989 1.00 82.56 86 GLN A N 1
ATOM 677 C CA . GLN A 1 86 ? -2.201 3.793 -14.627 1.00 82.56 86 GLN A CA 1
ATOM 678 C C . GLN A 1 86 ? -2.890 2.918 -13.572 1.00 82.56 86 GLN A C 1
ATOM 680 O O . GLN A 1 86 ? -2.510 1.782 -13.263 1.00 82.56 86 GLN A O 1
ATOM 685 N N . LEU A 1 87 ? -3.965 3.460 -13.006 1.00 80.19 87 LEU A N 1
ATOM 686 C CA . LEU A 1 87 ? -4.694 2.840 -11.897 1.00 80.19 87 LEU A CA 1
ATOM 687 C C . LEU A 1 87 ? -5.553 1.627 -12.300 1.00 80.19 87 LEU A C 1
ATOM 689 O O . LEU A 1 87 ? -6.117 0.973 -11.434 1.00 80.19 87 LEU A O 1
ATOM 693 N N . ASN A 1 88 ? -5.640 1.286 -13.582 1.00 78.12 88 ASN A N 1
ATOM 694 C CA . ASN A 1 88 ? -6.403 0.146 -14.103 1.00 78.12 88 ASN A CA 1
ATOM 695 C C . ASN A 1 88 ? -5.519 -0.984 -14.665 1.00 78.12 88 ASN A C 1
ATOM 697 O O . ASN A 1 88 ? -6.035 -1.978 -15.174 1.00 78.12 88 ASN A O 1
ATOM 701 N N . GLN A 1 89 ? -4.192 -0.854 -14.587 1.00 75.62 89 GLN A N 1
ATOM 702 C CA . GLN A 1 89 ? -3.266 -1.849 -15.123 1.00 75.62 89 GLN A CA 1
ATOM 703 C C . GLN A 1 89 ? -3.341 -3.171 -14.338 1.00 75.62 89 GLN A C 1
ATOM 705 O O . GLN A 1 89 ? -3.191 -3.188 -13.110 1.00 75.62 89 GLN A O 1
ATOM 710 N N . ARG A 1 90 ? -3.521 -4.298 -15.042 1.00 73.88 90 ARG A N 1
ATOM 711 C CA . ARG A 1 90 ? -3.419 -5.633 -14.431 1.00 73.88 90 ARG A CA 1
ATOM 712 C C . ARG A 1 90 ? -1.996 -5.879 -13.935 1.00 73.88 90 ARG A C 1
ATOM 714 O O . ARG A 1 90 ? -1.034 -5.632 -14.655 1.00 73.88 90 ARG A O 1
ATOM 721 N N . ILE A 1 91 ? -1.884 -6.386 -12.712 1.00 71.38 91 ILE A N 1
ATOM 722 C CA . ILE A 1 91 ? -0.604 -6.777 -12.125 1.00 71.38 91 ILE A CA 1
ATOM 723 C C . ILE A 1 91 ? -0.201 -8.114 -12.750 1.00 71.38 91 ILE A C 1
ATOM 725 O O . ILE A 1 91 ? -0.919 -9.100 -12.600 1.00 71.38 91 ILE A O 1
ATOM 729 N N . SER A 1 92 ? 0.919 -8.134 -13.471 1.00 71.31 92 SER A N 1
ATOM 730 C CA . SER A 1 92 ? 1.507 -9.353 -14.028 1.00 71.31 92 SER A CA 1
ATOM 731 C C . SER A 1 92 ? 2.828 -9.605 -13.321 1.00 71.31 92 S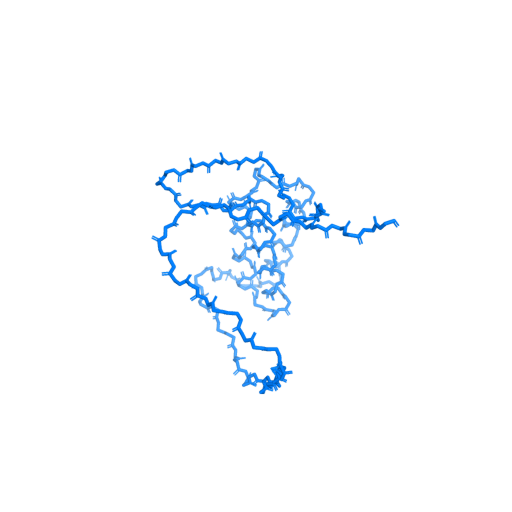ER A C 1
ATOM 733 O O . SER A 1 92 ? 3.787 -8.868 -13.533 1.00 71.31 92 SER A O 1
ATOM 735 N N . VAL A 1 93 ? 2.869 -10.627 -12.470 1.00 66.62 93 VAL A N 1
ATOM 736 C CA . VAL A 1 93 ? 4.104 -11.075 -11.822 1.00 66.62 93 VAL A CA 1
ATOM 737 C C . VAL A 1 93 ? 4.668 -12.220 -12.663 1.00 66.62 93 VAL A C 1
ATOM 739 O O . VAL A 1 93 ? 3.941 -13.191 -12.889 1.00 66.62 93 VAL A O 1
ATOM 742 N N . PRO A 1 94 ? 5.915 -12.138 -13.159 1.00 62.12 94 PRO A N 1
ATOM 743 C CA . PRO A 1 94 ? 6.560 -13.293 -13.764 1.00 62.12 94 PRO A CA 1
ATOM 744 C C . PRO A 1 94 ? 6.749 -14.347 -12.669 1.00 62.12 94 PRO A C 1
ATOM 746 O O . PRO A 1 94 ? 7.555 -14.178 -11.758 1.00 62.12 94 PRO A O 1
ATOM 749 N N . VAL A 1 95 ? 5.948 -15.411 -12.712 1.00 60.84 95 VAL A N 1
ATOM 750 C CA . VAL A 1 95 ? 6.123 -16.560 -11.824 1.00 60.84 95 VAL A CA 1
ATOM 751 C C . VAL A 1 95 ? 7.259 -17.389 -12.406 1.00 60.84 95 VAL A C 1
ATOM 753 O O . VAL A 1 95 ? 7.045 -18.198 -13.309 1.00 60.84 95 VAL A O 1
ATOM 756 N N . GLU A 1 96 ? 8.478 -17.177 -11.915 1.00 61.56 96 GLU A N 1
ATOM 757 C CA . GLU A 1 96 ? 9.485 -18.229 -12.005 1.00 61.56 96 GLU A CA 1
ATOM 758 C C . GLU A 1 96 ? 8.964 -19.410 -11.180 1.00 61.56 96 GLU A C 1
ATOM 760 O O . GLU A 1 96 ? 8.487 -19.229 -10.059 1.00 61.56 96 GLU A O 1
ATOM 765 N N . VAL A 1 97 ? 8.939 -20.596 -11.793 1.00 68.25 97 VAL A N 1
ATOM 766 C CA . VAL A 1 97 ? 8.378 -21.836 -11.241 1.00 68.25 97 VAL A CA 1
ATOM 767 C C . VAL A 1 97 ? 8.712 -21.953 -9.754 1.00 68.25 97 VAL A C 1
ATOM 769 O O . VAL A 1 97 ? 9.884 -22.022 -9.387 1.00 68.25 97 VAL A O 1
ATOM 772 N N . LEU A 1 98 ? 7.682 -21.955 -8.898 1.00 63.19 98 LEU A N 1
ATOM 773 C CA . LEU A 1 98 ? 7.879 -22.114 -7.460 1.00 63.19 98 LEU A CA 1
ATOM 774 C C . LEU A 1 98 ? 8.638 -23.428 -7.217 1.00 63.19 98 LEU A C 1
ATOM 776 O O . LEU A 1 98 ? 8.270 -24.449 -7.809 1.00 63.19 98 LEU A O 1
ATOM 780 N N . PRO A 1 99 ? 9.686 -23.428 -6.376 1.00 68.81 99 PRO A N 1
ATOM 781 C CA . PRO A 1 99 ? 10.411 -24.649 -6.071 1.00 68.81 99 PRO A CA 1
ATOM 782 C C . PRO A 1 99 ? 9.441 -25.681 -5.494 1.00 68.81 99 PRO A C 1
ATOM 784 O O . PRO A 1 99 ? 8.539 -25.335 -4.727 1.00 68.81 99 PRO A O 1
ATOM 787 N N . SER A 1 100 ? 9.621 -26.947 -5.869 1.00 76.44 100 SER A N 1
ATOM 788 C CA .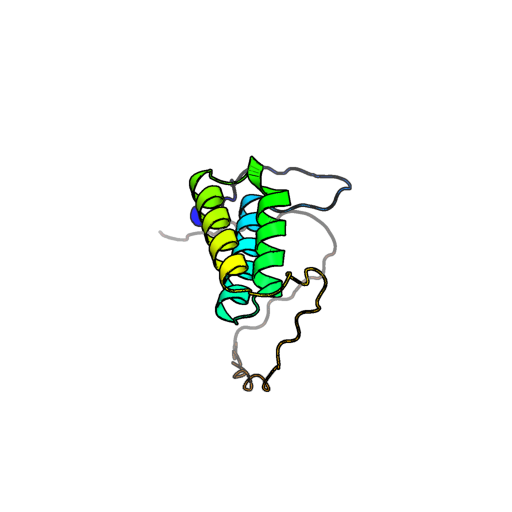 SER A 1 100 ? 8.799 -28.047 -5.370 1.00 76.44 100 SER A CA 1
ATOM 789 C C . SER A 1 100 ? 8.768 -28.026 -3.841 1.00 76.44 100 SER A C 1
ATOM 791 O O . SER A 1 100 ? 9.800 -28.191 -3.190 1.00 76.44 100 SER A O 1
ATOM 793 N N . LEU A 1 101 ? 7.583 -27.808 -3.269 1.00 72.06 101 LEU A N 1
ATOM 794 C CA . LEU A 1 101 ? 7.367 -27.893 -1.828 1.00 72.06 101 LEU A CA 1
ATOM 795 C C . LEU A 1 101 ? 7.708 -29.308 -1.357 1.00 72.06 101 LEU A C 1
ATOM 797 O O . LEU A 1 101 ? 7.232 -30.293 -1.925 1.00 72.06 101 LEU A O 1
ATOM 801 N N . ALA A 1 102 ? 8.530 -29.409 -0.314 1.00 72.94 102 ALA A N 1
ATOM 802 C CA . ALA A 1 102 ? 8.825 -30.688 0.309 1.00 72.94 102 ALA A CA 1
ATOM 803 C C . ALA A 1 102 ? 7.529 -31.277 0.884 1.00 72.94 102 ALA A C 1
ATOM 805 O O . ALA A 1 102 ? 6.885 -30.673 1.744 1.00 72.94 102 ALA A O 1
ATOM 806 N N . VAL A 1 103 ? 7.137 -32.455 0.399 1.00 78.06 103 VAL A N 1
ATOM 807 C CA . VAL A 1 103 ? 5.994 -33.193 0.938 1.00 78.06 103 VAL A CA 1
ATOM 808 C C . VAL A 1 103 ? 6.425 -33.802 2.268 1.00 78.06 103 VAL A C 1
ATOM 810 O O . VAL A 1 103 ? 7.172 -34.777 2.300 1.00 78.06 103 VAL A O 1
ATOM 813 N N . LEU A 1 104 ? 5.967 -33.218 3.374 1.00 70.88 104 LEU A N 1
ATOM 814 C CA . LEU A 1 104 ? 6.113 -33.819 4.695 1.00 70.88 104 LEU A CA 1
ATOM 815 C C . LEU A 1 104 ? 5.027 -34.886 4.857 1.00 70.88 104 LEU A C 1
ATOM 817 O O . LEU A 1 104 ? 3.848 -34.563 4.999 1.00 70.88 104 LEU A O 1
ATOM 821 N N . GLN A 1 105 ? 5.417 -36.159 4.807 1.00 74.50 105 GLN A N 1
ATOM 822 C CA . GLN A 1 105 ? 4.528 -37.262 5.161 1.00 74.50 105 GLN A CA 1
ATOM 823 C C . GLN A 1 105 ? 4.539 -37.432 6.680 1.00 74.50 105 GLN A C 1
ATOM 825 O O . GLN A 1 105 ? 5.566 -37.754 7.273 1.00 74.50 105 GLN A O 1
ATOM 830 N N . LEU A 1 106 ? 3.396 -37.174 7.315 1.00 70.50 106 LEU A N 1
ATOM 831 C CA . LEU A 1 106 ? 3.193 -37.467 8.728 1.00 70.50 106 LEU A CA 1
ATOM 832 C C . LEU A 1 106 ? 2.679 -38.905 8.844 1.00 70.50 106 LEU A C 1
ATOM 834 O O . LEU A 1 106 ? 1.495 -39.164 8.631 1.00 70.50 106 LEU A O 1
ATOM 838 N N . GLU A 1 107 ? 3.564 -39.841 9.173 1.00 73.00 107 GLU A N 1
ATOM 839 C CA . GLU A 1 107 ? 3.150 -41.199 9.520 1.00 73.00 107 GLU A CA 1
ATOM 840 C C . GLU A 1 107 ? 2.599 -41.207 10.950 1.00 73.00 107 GLU A C 1
ATOM 842 O O . GLU A 1 107 ? 3.328 -41.132 11.937 1.00 73.00 107 GLU A O 1
ATOM 847 N N . SER A 1 108 ? 1.273 -41.254 11.056 1.00 73.50 108 SER A N 1
ATOM 848 C CA . SER A 1 108 ? 0.558 -41.466 12.312 1.00 73.50 108 SER A CA 1
ATOM 849 C C . SER A 1 108 ? 0.241 -42.952 12.454 1.00 73.50 108 SER A C 1
ATOM 851 O O . SER A 1 108 ? -0.506 -43.498 11.646 1.00 73.50 108 SER A O 1
ATOM 853 N N . SER A 1 109 ? 0.750 -43.598 13.504 1.00 72.69 109 SER A N 1
ATOM 854 C CA . SER A 1 109 ? 0.369 -44.969 13.879 1.00 72.69 109 SER A CA 1
ATOM 855 C C . SER A 1 109 ? -0.968 -45.044 14.624 1.00 72.69 109 SER A C 1
ATOM 857 O O . SER A 1 109 ? -1.469 -46.136 14.894 1.00 72.69 109 SER A O 1
ATOM 859 N N . LEU A 1 110 ? -1.553 -43.894 14.974 1.00 73.25 110 LEU A N 1
ATOM 860 C CA . LEU A 1 110 ? -2.836 -43.837 15.657 1.00 73.25 110 LEU A CA 1
ATOM 861 C C . LEU A 1 110 ? -3.970 -44.071 14.650 1.00 73.25 110 LEU A C 1
ATOM 863 O O . LEU A 1 110 ? -3.990 -43.414 13.601 1.00 73.25 110 LEU A O 1
ATOM 867 N N . PRO A 1 111 ? -4.924 -44.973 14.950 1.00 66.50 111 PRO A N 1
ATOM 868 C CA . PRO A 1 111 ? -6.103 -45.139 14.120 1.00 66.50 111 PRO A CA 1
ATOM 869 C C . PRO A 1 111 ? -6.862 -43.813 14.076 1.00 66.50 111 PRO A C 1
ATOM 871 O O . PRO A 1 111 ? -7.111 -43.185 15.107 1.00 66.50 111 PRO A O 1
ATOM 874 N N . ARG A 1 112 ? -7.219 -43.373 12.868 1.00 62.59 112 ARG A N 1
ATOM 875 C CA . ARG A 1 112 ? -8.073 -42.200 12.687 1.00 62.59 112 ARG A CA 1
ATOM 876 C C . ARG A 1 112 ? -9.403 -42.489 13.383 1.00 62.59 112 ARG A C 1
ATOM 878 O O . ARG A 1 112 ? -10.039 -43.494 13.072 1.00 62.59 112 ARG A O 1
ATOM 885 N N . ALA A 1 113 ? -9.799 -41.643 14.334 1.00 68.94 113 ALA A N 1
ATOM 886 C CA . ALA A 1 113 ? -11.113 -41.759 14.956 1.00 68.94 113 ALA A CA 1
ATOM 887 C C . ALA A 1 113 ? -12.199 -41.689 13.862 1.00 68.94 113 ALA A C 1
ATOM 889 O O . ALA A 1 113 ? -12.021 -40.918 12.908 1.00 68.94 113 ALA A O 1
ATOM 890 N N . PRO A 1 114 ? -13.284 -42.482 13.955 1.00 59.34 114 PRO A N 1
ATOM 891 C CA . PRO A 1 114 ? -14.398 -42.389 13.021 1.00 59.34 114 PRO A CA 1
ATOM 892 C C . PRO A 1 114 ? -14.892 -40.945 12.968 1.00 59.34 114 PRO A C 1
ATOM 894 O O . PRO A 1 114 ? -15.155 -40.337 14.004 1.00 59.34 114 PRO A O 1
ATOM 897 N N . ILE A 1 115 ? -14.967 -40.384 11.764 1.00 62.12 115 ILE A N 1
ATOM 898 C CA . ILE A 1 115 ? -15.637 -39.106 11.549 1.00 62.12 115 ILE A CA 1
ATOM 899 C C . ILE A 1 115 ? -17.090 -39.482 11.297 1.00 62.12 115 ILE A C 1
ATOM 901 O O . ILE A 1 115 ? -17.420 -39.937 10.205 1.00 62.12 115 ILE A O 1
ATOM 905 N N . GLU A 1 116 ? -17.931 -39.389 12.324 1.00 64.75 116 GLU A N 1
ATOM 906 C CA . GLU A 1 116 ? -19.373 -39.493 12.121 1.00 64.75 116 GLU A CA 1
ATOM 907 C C . GLU A 1 116 ? -19.823 -38.228 11.384 1.00 64.75 116 GLU A C 1
ATOM 909 O O . GLU A 1 116 ? -19.770 -37.121 11.918 1.00 64.75 116 GLU A O 1
ATOM 914 N N . GLU A 1 117 ? -20.192 -38.383 10.113 1.00 60.72 117 GLU A N 1
ATOM 915 C CA . GLU A 1 117 ? -20.831 -37.335 9.318 1.00 60.72 117 GLU A CA 1
ATOM 916 C C . GLU A 1 117 ? -22.300 -37.208 9.743 1.00 60.72 117 GLU A C 1
ATOM 918 O O . GLU A 1 117 ? -23.208 -37.527 8.977 1.00 60.72 117 GLU A O 1
ATOM 923 N N . ASP A 1 118 ? -22.546 -36.762 10.977 1.00 53.50 118 ASP A N 1
ATOM 924 C CA . ASP A 1 118 ? -23.889 -36.354 11.384 1.00 53.50 118 ASP A CA 1
ATOM 925 C C . ASP A 1 118 ? -24.077 -34.862 11.080 1.00 53.50 118 ASP A C 1
ATOM 927 O O . ASP A 1 118 ? -23.552 -33.961 11.741 1.00 53.50 118 ASP A O 1
ATOM 931 N N . LEU A 1 119 ? -24.794 -34.615 9.985 1.00 57.09 119 LEU A N 1
ATOM 932 C CA . LEU A 1 119 ? -25.307 -33.322 9.547 1.00 57.09 119 LEU A CA 1
ATOM 933 C C . LEU A 1 119 ? -26.413 -32.826 10.495 1.00 57.09 119 LEU A C 1
ATOM 935 O O . LEU A 1 119 ? -27.511 -32.545 10.027 1.00 57.09 119 LEU A O 1
ATOM 939 N N . ASN A 1 120 ? -26.170 -32.675 11.799 1.00 51.09 120 ASN A N 1
ATOM 940 C CA . ASN A 1 120 ? -26.974 -31.754 12.599 1.00 51.09 120 ASN A CA 1
ATOM 941 C C . ASN A 1 120 ? -26.395 -31.440 13.989 1.00 51.09 120 ASN A C 1
ATOM 943 O O . ASN A 1 120 ? -26.073 -32.321 14.773 1.00 51.09 120 ASN A O 1
ATOM 947 N N . ASP A 1 121 ? -26.448 -30.152 14.313 1.00 43.62 121 ASP A N 1
ATOM 948 C CA . ASP A 1 121 ? -26.536 -29.572 15.653 1.00 43.62 121 ASP A CA 1
ATOM 949 C C . ASP A 1 121 ? -25.325 -29.529 16.618 1.00 43.62 121 ASP A C 1
ATOM 951 O O . ASP A 1 121 ? -24.875 -30.492 17.224 1.00 43.62 121 ASP A O 1
ATOM 955 N N . ARG A 1 122 ? -24.987 -28.265 16.918 1.00 47.97 122 ARG A N 1
ATOM 956 C CA . ARG A 1 122 ? -24.656 -27.704 18.241 1.00 47.97 122 ARG A CA 1
ATOM 957 C C . ARG A 1 122 ? -23.396 -28.196 18.968 1.00 47.97 122 ARG A C 1
ATOM 959 O O . ARG A 1 122 ? -23.414 -29.111 19.773 1.00 47.97 122 ARG A O 1
ATOM 966 N N . SER A 1 123 ? -22.395 -27.312 18.911 1.00 52.41 123 SER A N 1
ATOM 967 C CA . SER A 1 123 ? -21.607 -26.868 20.072 1.00 52.41 123 SER A CA 1
ATOM 968 C C . SER A 1 123 ? -20.914 -27.983 20.864 1.00 52.41 123 SER A C 1
ATOM 970 O O . SER A 1 123 ? -21.280 -28.255 22.003 1.00 52.41 123 SER A O 1
ATOM 972 N N . THR A 1 124 ? -19.848 -28.569 20.322 1.00 49.09 124 THR A N 1
ATOM 973 C CA . THR A 1 124 ? -18.931 -29.373 21.140 1.00 49.09 124 THR A CA 1
ATOM 974 C C . THR A 1 124 ? -17.983 -28.443 21.897 1.00 49.09 124 THR A C 1
ATOM 976 O O . THR A 1 124 ? -16.904 -28.088 21.422 1.00 49.09 124 THR A O 1
ATOM 979 N N . GLU A 1 125 ? -18.427 -28.000 23.070 1.00 54.22 125 GLU A N 1
ATOM 980 C CA . GLU A 1 125 ? -17.561 -27.443 24.103 1.00 54.22 125 GLU A CA 1
ATOM 981 C C . GLU A 1 125 ? -16.531 -28.515 24.491 1.00 54.22 125 GLU A C 1
ATOM 983 O O . GLU A 1 125 ? -16.880 -29.589 24.978 1.00 54.22 125 GLU A O 1
ATOM 988 N N . ILE A 1 126 ? -15.253 -28.256 24.212 1.00 54.56 126 ILE A N 1
ATOM 989 C CA . ILE A 1 126 ? -14.154 -29.146 24.591 1.00 54.56 126 ILE A CA 1
ATOM 990 C C . ILE A 1 126 ? -13.927 -28.960 26.092 1.00 54.56 126 ILE A C 1
ATOM 992 O O . ILE A 1 126 ? -13.195 -28.067 26.519 1.00 54.56 126 ILE A O 1
ATOM 996 N N . THR A 1 127 ? -14.563 -29.790 26.915 1.00 57.06 127 THR A N 1
ATOM 997 C CA . THR A 1 127 ? -14.222 -29.875 28.337 1.00 57.06 127 THR A CA 1
ATOM 998 C C . THR A 1 127 ? -12.927 -30.677 28.470 1.00 57.06 127 THR A C 1
ATOM 1000 O O . THR A 1 127 ? -12.913 -31.899 28.326 1.00 57.06 127 THR A O 1
ATOM 1003 N N . VAL A 1 128 ? -11.806 -29.993 28.707 1.00 56.09 128 VAL A N 1
ATOM 1004 C CA . VAL A 1 128 ? -10.515 -30.644 28.968 1.00 56.09 128 VAL A CA 1
ATOM 1005 C C . VAL A 1 128 ? -10.492 -31.096 30.429 1.00 56.09 128 VAL A C 1
ATOM 1007 O O . VAL A 1 128 ? -10.430 -30.273 31.340 1.00 56.09 128 VAL A O 1
ATOM 1010 N N . TYR A 1 129 ? -10.545 -32.407 30.667 1.00 55.12 129 TYR A N 1
ATOM 1011 C CA . TYR A 1 129 ? -10.367 -32.979 32.002 1.00 55.12 129 TYR A CA 1
ATOM 1012 C C . TYR A 1 129 ? -8.874 -32.955 32.357 1.00 55.12 129 TYR A C 1
ATOM 1014 O O . TYR A 1 129 ? -8.108 -33.814 31.919 1.00 55.12 129 TYR A O 1
ATOM 1022 N N . SER A 1 130 ? -8.437 -31.957 33.127 1.00 60.16 130 SER A N 1
ATOM 1023 C CA . SER A 1 130 ? -7.073 -31.931 33.664 1.00 60.16 130 SER A CA 1
ATOM 1024 C C . SER A 1 130 ? -7.015 -32.848 34.884 1.00 60.16 130 SER A C 1
ATOM 1026 O O . SER A 1 130 ? -7.215 -32.419 36.017 1.00 60.16 130 SER A O 1
ATOM 1028 N N . GLY A 1 131 ? -6.806 -34.141 34.639 1.00 62.41 131 GLY A N 1
ATOM 1029 C CA . GLY A 1 131 ? -6.541 -35.110 35.693 1.00 62.41 131 GLY A CA 1
ATOM 1030 C C . GLY A 1 131 ? -5.206 -34.806 36.367 1.00 62.41 131 GLY A C 1
ATOM 1031 O O . GLY A 1 131 ? -4.156 -35.174 35.846 1.00 62.41 131 GLY A O 1
ATOM 1032 N N . GLN A 1 132 ? -5.250 -34.154 37.524 1.00 49.38 132 GLN A N 1
ATOM 1033 C CA . GLN A 1 132 ? -4.164 -34.165 38.500 1.00 49.38 132 GLN A CA 1
ATOM 1034 C C . GLN A 1 132 ? -4.765 -34.463 39.876 1.00 49.38 132 GLN A C 1
ATOM 1036 O O . GLN A 1 132 ? -5.669 -33.760 40.327 1.00 49.38 132 GLN A O 1
ATOM 1041 N N . LEU A 1 133 ? -4.298 -35.569 40.462 1.00 42.62 133 LEU A N 1
ATOM 1042 C CA . LEU A 1 133 ? -4.500 -35.969 41.857 1.00 42.62 133 LEU A CA 1
ATOM 1043 C C . LEU A 1 133 ? -3.598 -35.132 42.768 1.00 42.62 133 LEU A C 1
ATOM 1045 O O . LEU A 1 133 ? -2.436 -34.902 42.359 1.00 42.62 133 LEU A O 1
#

Mean predicted aligned error: 17.31 Å